Protein AF-A0A2A4UAL0-F1 (afdb_monomer_lite)

Foldseek 3Di:
DDPDDPPDDDDPDDWDWDADPPGDIDTDDPVPPDD

Structure (mmCIF, N/CA/C/O backbone):
data_AF-A0A2A4UAL0-F1
#
_entry.id   AF-A0A2A4UAL0-F1
#
loop_
_atom_site.group_PDB
_atom_site.id
_atom_site.type_symbol
_atom_site.label_atom_id
_atom_site.label_alt_id
_atom_site.label_comp_id
_atom_site.label_asym_id
_atom_site.label_entity_id
_atom_site.label_seq_id
_atom_site.pdbx_PDB_ins_code
_atom_site.Cartn_x
_atom_site.Cartn_y
_atom_site.Cartn_z
_atom_site.occupancy
_atom_site.B_iso_or_equiv
_atom_site.auth_seq_id
_atom_site.auth_comp_id
_atom_site.auth_asym_id
_atom_site.auth_atom_id
_atom_site.pdbx_PDB_model_num
ATOM 1 N N . LYS A 1 1 ? 6.538 2.942 15.946 1.00 53.22 1 LYS A N 1
ATOM 2 C CA . LYS A 1 1 ? 5.682 4.157 15.839 1.00 53.22 1 LYS A CA 1
ATOM 3 C C . LYS A 1 1 ? 4.594 3.854 14.805 1.00 53.22 1 LYS A C 1
ATOM 5 O O . LYS A 1 1 ? 4.908 3.794 13.626 1.00 53.22 1 LYS A O 1
ATOM 10 N N . LYS A 1 2 ? 3.375 3.486 15.229 1.00 61.25 2 LYS A N 1
ATOM 11 C CA . LYS A 1 2 ? 2.335 2.972 14.313 1.00 61.25 2 LYS A CA 1
ATOM 12 C C . LYS A 1 2 ? 1.881 4.092 13.364 1.00 61.25 2 LYS A C 1
ATOM 14 O O . LYS A 1 2 ? 1.539 5.170 13.830 1.00 61.25 2 LYS A O 1
ATOM 19 N N . ALA A 1 3 ? 1.895 3.836 12.054 1.00 73.94 3 ALA A N 1
ATOM 20 C CA . ALA A 1 3 ? 1.598 4.832 11.017 1.00 73.94 3 ALA A CA 1
ATOM 21 C C . ALA A 1 3 ? 0.111 5.220 10.924 1.00 73.94 3 ALA A C 1
ATOM 23 O O . ALA A 1 3 ? -0.219 6.180 10.238 1.00 73.94 3 ALA A O 1
ATOM 24 N N . LYS A 1 4 ? -0.783 4.487 11.6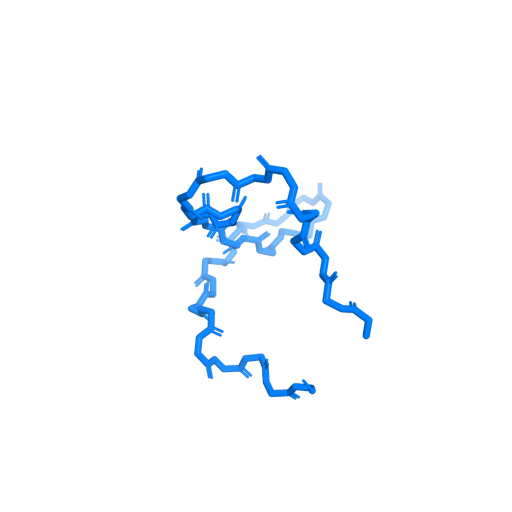03 1.00 67.75 4 LYS A N 1
ATOM 25 C CA . LYS A 1 4 ? -2.221 4.762 11.618 1.00 67.75 4 LYS A CA 1
ATOM 26 C C . LYS A 1 4 ? -2.529 5.937 12.565 1.00 67.75 4 LYS A C 1
ATOM 28 O O . LYS A 1 4 ? -2.338 5.779 13.772 1.00 67.75 4 LYS A O 1
ATOM 33 N N . PRO A 1 5 ? -3.019 7.084 12.061 1.00 76.00 5 PRO A N 1
ATOM 34 C CA . PRO A 1 5 ? -3.413 8.206 12.904 1.00 76.00 5 PRO A CA 1
ATOM 35 C C . PRO A 1 5 ? -4.683 7.875 13.700 1.00 76.00 5 PRO A C 1
ATOM 37 O O . PRO A 1 5 ? -5.548 7.129 13.239 1.00 76.00 5 PRO A O 1
ATOM 40 N N . ALA A 1 6 ? -4.802 8.452 14.900 1.00 74.94 6 ALA A N 1
ATOM 41 C CA . ALA A 1 6 ? -5.885 8.162 15.848 1.00 74.94 6 ALA A CA 1
ATOM 42 C C . ALA A 1 6 ? -7.293 8.510 15.317 1.00 74.94 6 ALA A C 1
ATOM 44 O O . ALA A 1 6 ? -8.285 7.956 15.781 1.00 74.94 6 ALA A O 1
ATOM 45 N N . THR A 1 7 ? -7.384 9.392 14.320 1.00 76.31 7 THR A N 1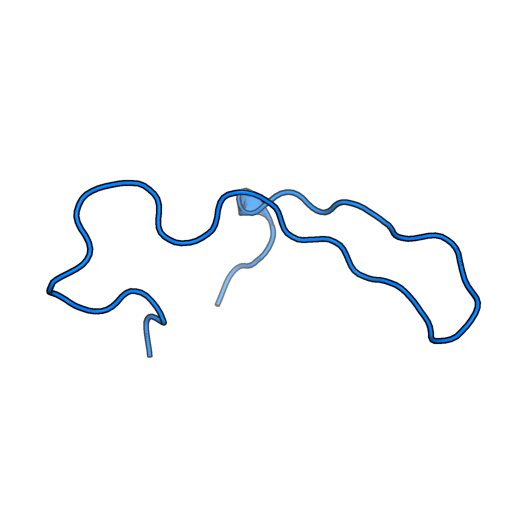
ATOM 46 C CA . THR A 1 7 ? -8.633 9.831 13.680 1.00 76.31 7 THR A CA 1
ATOM 47 C C . THR A 1 7 ? -9.094 8.930 12.530 1.00 76.31 7 THR A C 1
ATOM 49 O O . THR A 1 7 ? -10.218 9.083 12.050 1.00 76.31 7 THR A O 1
ATOM 52 N N . ALA A 1 8 ? -8.272 7.977 12.076 1.00 74.62 8 ALA A N 1
ATOM 53 C CA . ALA A 1 8 ? -8.621 7.110 10.953 1.00 74.62 8 ALA A CA 1
ATOM 54 C C . ALA A 1 8 ? -9.538 5.953 11.390 1.00 74.62 8 ALA A C 1
ATOM 56 O O . ALA A 1 8 ? -9.096 4.969 11.997 1.00 74.62 8 ALA A O 1
ATOM 57 N N . LYS A 1 9 ? -10.822 6.043 11.026 1.00 66.25 9 LYS A N 1
ATOM 58 C CA . LYS A 1 9 ? -11.791 4.942 11.140 1.00 66.25 9 LYS A CA 1
ATOM 59 C C . LYS A 1 9 ? -11.585 3.952 9.981 1.00 66.25 9 LYS A C 1
ATOM 61 O O . LYS A 1 9 ? -11.510 4.361 8.830 1.00 66.25 9 LYS A O 1
ATOM 66 N N . GLY A 1 10 ? -11.495 2.652 10.282 1.00 75.25 10 GLY A N 1
ATOM 67 C CA . GLY A 1 10 ? -11.333 1.583 9.277 1.00 75.25 10 GLY A CA 1
ATOM 68 C C . GLY A 1 10 ? -9.884 1.164 8.965 1.00 75.25 10 GLY A C 1
ATOM 69 O O . GLY A 1 10 ? -8.975 1.339 9.786 1.00 75.25 10 GLY A O 1
ATOM 70 N N . ILE A 1 11 ? -9.678 0.535 7.799 1.00 75.88 11 ILE A N 1
ATOM 71 C CA . ILE A 1 11 ? -8.380 0.014 7.325 1.00 75.88 11 ILE A CA 1
ATOM 72 C C . ILE A 1 11 ? -7.547 1.175 6.761 1.00 75.88 11 ILE A C 1
ATOM 74 O O . ILE A 1 11 ? -7.950 1.800 5.787 1.00 75.88 11 ILE A O 1
ATOM 78 N N . TYR A 1 12 ? -6.386 1.456 7.366 1.00 75.75 12 TYR A N 1
ATOM 79 C CA . TYR A 1 12 ? -5.524 2.583 6.974 1.00 75.75 12 TYR A CA 1
ATOM 80 C C . TYR A 1 12 ? -4.637 2.277 5.754 1.00 75.75 12 TYR A C 1
ATOM 82 O O . TYR A 1 12 ? -4.428 3.145 4.916 1.00 75.75 12 TYR A O 1
ATOM 90 N N . ILE A 1 13 ? -4.151 1.037 5.621 1.00 77.75 13 ILE A N 1
ATOM 91 C CA . ILE A 1 13 ? -3.356 0.576 4.473 1.00 77.75 13 ILE A CA 1
ATOM 92 C C . ILE A 1 13 ? -4.038 -0.669 3.911 1.00 77.75 13 ILE A C 1
ATOM 94 O O . ILE A 1 13 ? -4.187 -1.659 4.620 1.00 77.75 13 ILE A O 1
ATOM 98 N N . LYS A 1 14 ? -4.470 -0.627 2.646 1.00 78.00 14 LYS A N 1
ATOM 99 C CA . LYS A 1 14 ? -5.231 -1.723 2.015 1.00 78.00 14 LYS A CA 1
ATOM 100 C C . LYS A 1 14 ? -4.362 -2.678 1.192 1.00 78.00 14 LYS A C 1
ATOM 102 O O . LYS A 1 14 ? -4.665 -3.861 1.124 1.00 78.00 14 LYS A O 1
ATOM 107 N N . LYS A 1 15 ? -3.297 -2.182 0.559 1.00 75.69 15 LYS A N 1
ATOM 108 C CA . LYS A 1 15 ? -2.411 -2.971 -0.307 1.00 75.69 15 LYS A CA 1
ATOM 109 C C . LYS A 1 15 ? -1.004 -2.385 -0.279 1.00 75.69 15 LYS A C 1
ATOM 111 O O . LYS A 1 15 ? -0.863 -1.167 -0.335 1.00 75.69 15 LYS A O 1
ATOM 116 N N . ILE A 1 16 ? 0.009 -3.245 -0.215 1.00 76.19 16 ILE A N 1
ATOM 117 C CA . ILE A 1 16 ? 1.421 -2.860 -0.292 1.00 76.19 16 ILE A CA 1
ATOM 118 C C . ILE A 1 16 ? 2.018 -3.532 -1.530 1.00 76.19 16 ILE A C 1
ATOM 120 O O . ILE A 1 16 ? 1.847 -4.732 -1.741 1.00 76.19 16 ILE A O 1
ATOM 124 N N . THR A 1 17 ? 2.666 -2.745 -2.385 1.00 78.44 17 THR A N 1
ATOM 125 C CA . THR A 1 17 ? 3.341 -3.232 -3.596 1.00 78.44 17 THR A CA 1
ATOM 126 C C . THR A 1 17 ? 4.737 -2.627 -3.631 1.00 78.44 17 THR A C 1
ATOM 128 O O . THR A 1 17 ? 4.869 -1.419 -3.446 1.00 78.44 17 THR A O 1
ATOM 131 N N . ILE A 1 18 ? 5.762 -3.450 -3.841 1.00 80.56 18 ILE A N 1
ATOM 132 C CA . ILE A 1 18 ? 7.152 -3.007 -3.982 1.00 80.56 18 ILE A CA 1
ATOM 133 C C . ILE A 1 18 ? 7.504 -3.093 -5.464 1.00 80.56 18 ILE A C 1
ATOM 135 O O . ILE A 1 18 ? 7.425 -4.168 -6.052 1.00 80.56 18 ILE A O 1
ATOM 139 N N . SER A 1 19 ? 7.874 -1.969 -6.070 1.00 85.12 19 SER A N 1
ATOM 140 C CA . SER A 1 19 ? 8.340 -1.897 -7.457 1.00 85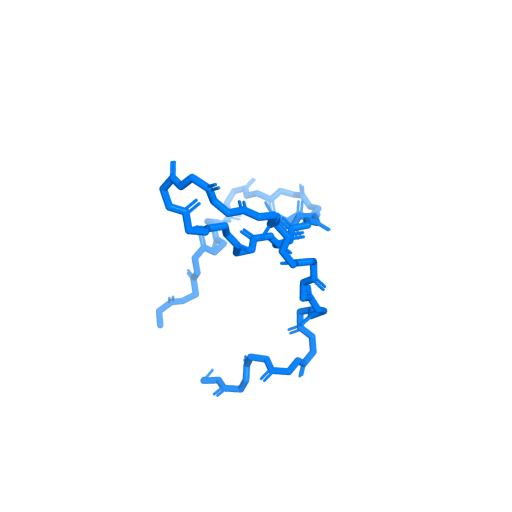.12 19 SER A CA 1
ATOM 141 C C . SER A 1 19 ? 9.740 -1.301 -7.499 1.00 85.12 19 SER A C 1
ATOM 143 O O . SER A 1 19 ? 10.026 -0.343 -6.779 1.00 85.12 19 SER A O 1
ATOM 145 N N . SER A 1 20 ? 10.602 -1.829 -8.364 1.00 83.56 20 SER A N 1
ATOM 146 C CA . SER A 1 20 ? 11.839 -1.143 -8.739 1.00 83.56 20 SER A CA 1
ATOM 147 C C . SER A 1 20 ? 11.550 -0.134 -9.853 1.00 83.56 20 SER A C 1
ATOM 149 O O . SER A 1 20 ? 10.562 -0.272 -10.571 1.00 83.56 20 SER A O 1
ATOM 151 N N . THR A 1 21 ? 12.400 0.889 -9.994 1.00 86.75 21 THR A N 1
ATOM 152 C CA . THR A 1 21 ? 12.192 2.076 -10.853 1.00 86.75 21 THR A CA 1
ATOM 153 C C . THR A 1 21 ? 11.768 1.764 -12.296 1.00 86.75 21 THR A C 1
ATOM 155 O O . THR A 1 21 ? 11.144 2.603 -12.929 1.00 86.75 21 THR A O 1
ATOM 158 N N . MET A 1 22 ? 12.055 0.558 -12.799 1.00 89.25 22 MET A N 1
ATOM 159 C CA . MET A 1 22 ? 11.640 0.059 -14.119 1.00 89.25 22 MET A CA 1
ATOM 160 C C . MET A 1 22 ? 11.219 -1.425 -1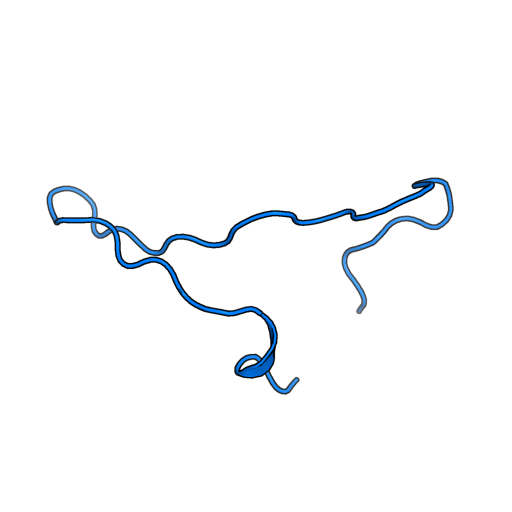4.094 1.00 89.25 22 MET A C 1
ATOM 162 O O . MET A 1 22 ? 11.223 -2.085 -15.130 1.00 89.25 22 MET A O 1
ATOM 166 N N . GLY A 1 23 ? 10.935 -1.991 -12.919 1.00 72.12 23 GLY A N 1
ATOM 167 C CA . GLY A 1 23 ? 10.650 -3.418 -12.768 1.00 72.12 23 GLY A CA 1
ATOM 168 C C . GLY A 1 23 ? 9.205 -3.708 -12.370 1.00 72.12 23 GLY A C 1
ATOM 169 O O . GLY A 1 23 ? 8.492 -2.823 -11.890 1.00 72.12 23 GLY A O 1
ATOM 170 N N . PRO A 1 24 ? 8.756 -4.957 -12.560 1.00 79.50 24 PRO A N 1
ATOM 171 C CA . PRO A 1 24 ? 7.412 -5.362 -12.180 1.00 79.50 24 PRO A CA 1
ATOM 172 C C . PRO A 1 24 ? 7.202 -5.199 -10.669 1.00 79.50 24 PRO A C 1
ATOM 174 O O . PRO A 1 24 ? 8.101 -5.440 -9.863 1.00 79.50 24 PRO A O 1
ATOM 177 N N . GLY A 1 25 ? 5.997 -4.779 -10.285 1.00 81.94 25 GLY A N 1
ATOM 178 C CA . GLY A 1 25 ? 5.622 -4.636 -8.881 1.00 81.94 25 GLY A CA 1
ATOM 179 C C . GLY A 1 25 ? 5.265 -5.981 -8.250 1.00 81.94 25 GLY A C 1
ATOM 180 O O . GLY A 1 25 ? 4.432 -6.709 -8.787 1.00 81.94 25 GLY A O 1
ATOM 181 N N . LEU A 1 26 ? 5.839 -6.287 -7.085 1.00 78.94 26 LEU A N 1
ATOM 182 C CA . LEU A 1 26 ? 5.467 -7.442 -6.270 1.00 78.94 26 LEU A CA 1
ATOM 183 C C . LEU A 1 26 ? 4.508 -7.011 -5.158 1.00 78.94 26 LEU A C 1
ATOM 185 O O . LEU A 1 26 ? 4.826 -6.142 -4.343 1.00 78.94 26 LEU A O 1
ATOM 189 N N . THR A 1 27 ? 3.325 -7.621 -5.116 1.00 78.88 27 THR A N 1
ATOM 190 C CA . THR A 1 27 ? 2.353 -7.407 -4.039 1.00 78.88 27 THR A CA 1
ATOM 191 C C . THR A 1 27 ? 2.720 -8.266 -2.839 1.00 78.88 27 THR A C 1
ATOM 193 O O . THR A 1 27 ? 2.739 -9.489 -2.960 1.00 78.88 27 THR A O 1
ATOM 196 N N . ILE A 1 28 ? 2.987 -7.639 -1.694 1.00 71.25 28 ILE A N 1
ATOM 197 C CA . ILE A 1 28 ? 3.307 -8.342 -0.447 1.00 71.25 28 ILE A CA 1
ATOM 198 C C . ILE A 1 28 ? 2.119 -8.299 0.517 1.00 71.25 28 ILE A C 1
ATOM 200 O O . ILE A 1 28 ? 1.374 -7.314 0.558 1.00 71.25 28 ILE A O 1
ATOM 204 N N . ASP A 1 29 ? 1.942 -9.375 1.282 1.00 70.44 29 ASP A N 1
ATOM 205 C CA . ASP A 1 29 ? 0.927 -9.455 2.330 1.00 70.44 29 ASP A CA 1
ATOM 206 C C . ASP A 1 29 ? 1.392 -8.749 3.617 1.00 70.44 29 ASP A C 1
ATOM 208 O O . ASP A 1 29 ? 2.570 -8.766 3.973 1.00 70.44 29 ASP A O 1
ATOM 212 N N . GLN A 1 30 ? 0.463 -8.097 4.318 1.00 62.88 30 GLN A N 1
ATOM 213 C CA . GLN A 1 30 ? 0.764 -7.269 5.494 1.00 62.88 30 GLN A CA 1
ATOM 214 C C . GLN A 1 30 ? 1.107 -8.091 6.751 1.00 62.88 30 GLN A C 1
ATOM 216 O O . GLN A 1 30 ? 1.600 -7.512 7.720 1.00 62.88 30 GLN A O 1
ATOM 221 N N . GLY A 1 31 ? 0.877 -9.411 6.755 1.00 62.78 31 GLY A N 1
ATOM 222 C CA . GLY A 1 31 ? 1.199 -10.298 7.879 1.00 62.78 31 GLY A CA 1
ATOM 223 C C . GLY A 1 31 ? 2.688 -10.627 8.032 1.00 62.78 31 GLY A C 1
ATOM 224 O O . GLY A 1 31 ? 3.103 -11.069 9.100 1.00 62.78 31 GLY A O 1
ATOM 225 N N . SER A 1 32 ? 3.509 -10.392 7.002 1.00 55.31 32 SER A N 1
ATOM 226 C CA . SER A 1 32 ? 4.942 -10.724 7.023 1.00 55.31 32 SER A CA 1
ATOM 227 C C . SER A 1 32 ? 5.843 -9.584 7.508 1.00 55.31 32 SER A C 1
ATOM 229 O O . SER A 1 32 ? 7.053 -9.771 7.628 1.00 55.31 32 SER A O 1
ATOM 231 N N . LEU A 1 33 ? 5.289 -8.395 7.770 1.00 57.19 33 LEU A N 1
ATOM 232 C CA . LEU A 1 33 ? 6.059 -7.239 8.226 1.00 57.19 33 LEU A CA 1
ATOM 233 C C . LEU A 1 3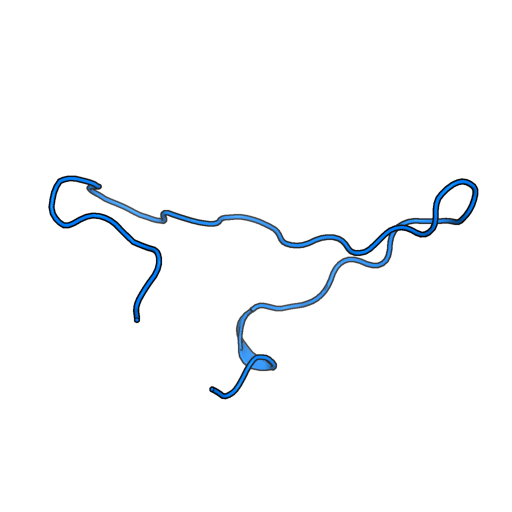3 ? 6.055 -7.174 9.762 1.00 57.19 33 LEU A C 1
ATOM 235 O O . LEU A 1 33 ? 5.365 -6.356 10.367 1.00 57.19 33 LEU A O 1
ATOM 239 N N . SER A 1 34 ? 6.807 -8.080 10.390 1.00 45.72 34 SER A N 1
ATOM 240 C CA . SER A 1 34 ? 7.051 -8.066 11.836 1.00 45.72 34 SER A CA 1
ATOM 241 C C . SER A 1 34 ? 8.060 -6.964 12.186 1.00 45.72 34 SER A C 1
ATOM 243 O O . SER A 1 34 ? 9.251 -7.123 11.924 1.00 45.72 34 SER A O 1
ATOM 245 N N . PHE A 1 35 ? 7.579 -5.870 12.786 1.00 44.50 35 PHE A N 1
ATOM 246 C CA . PHE A 1 35 ? 8.369 -4.863 13.510 1.00 44.50 35 PHE A CA 1
ATOM 247 C C . PHE A 1 35 ? 7.640 -4.429 14.783 1.00 44.50 35 PH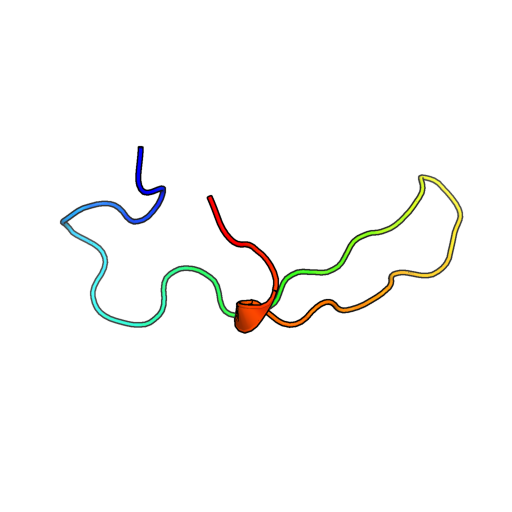E A C 1
ATOM 249 O O . PHE A 1 35 ? 6.420 -4.142 14.702 1.00 44.50 35 PHE A O 1
#

Radius of gyration: 12.61 Å; chains: 1; bounding box: 24×21×30 Å

Sequence (35 aa):
KKAKPATAKGIYIKKITISSTMGPGLTIDQGSLSF

pLDDT: mean 72.11, std 10.71, range [44.5, 89.25]

Secondary structure (DSSP, 8-state):
--SS-TT--S-S---EEE--TTSPPEEE-GGG---